Protein AF-A0AAX0L401-F1 (afdb_monomer_lite)

Structure (mmCIF, N/CA/C/O backbone):
data_AF-A0AAX0L401-F1
#
_entry.id   AF-A0AAX0L401-F1
#
loop_
_atom_site.group_PDB
_atom_site.id
_atom_site.type_symbol
_atom_site.label_atom_id
_atom_site.label_alt_id
_atom_site.label_comp_id
_atom_site.label_asym_id
_atom_site.label_entity_id
_atom_site.label_seq_id
_atom_site.pdbx_PDB_ins_code
_atom_site.Cartn_x
_atom_site.Cartn_y
_atom_site.Cartn_z
_atom_site.occupancy
_atom_site.B_iso_or_equiv
_atom_site.auth_seq_id
_atom_site.auth_comp_id
_atom_site.auth_asym_id
_atom_site.auth_atom_id
_atom_site.pdbx_PDB_model_num
ATOM 1 N N . MET A 1 1 ? -13.121 -10.269 16.872 1.00 66.88 1 MET A N 1
ATOM 2 C CA . MET A 1 1 ? -12.036 -11.147 16.377 1.00 66.88 1 MET A CA 1
ATOM 3 C C . MET A 1 1 ? -12.127 -11.342 14.868 1.00 66.88 1 MET A C 1
ATOM 5 O O . MET A 1 1 ? -11.140 -11.094 14.197 1.00 66.88 1 MET A O 1
ATOM 9 N N . GLU A 1 2 ? -13.307 -11.657 14.329 1.00 81.19 2 GLU A N 1
ATOM 10 C CA . GLU A 1 2 ? -13.556 -11.772 12.880 1.00 81.19 2 GLU A CA 1
ATOM 11 C C . GLU A 1 2 ? -13.119 -10.536 12.072 1.00 81.19 2 GLU A C 1
ATOM 13 O O . GLU A 1 2 ? -12.318 -10.671 11.160 1.00 81.19 2 GLU A O 1
ATOM 18 N N . ALA A 1 3 ? -13.507 -9.320 12.481 1.00 82.06 3 ALA A N 1
ATOM 19 C CA . ALA A 1 3 ? -13.086 -8.083 11.801 1.00 82.06 3 ALA A CA 1
ATOM 20 C C . ALA A 1 3 ? -11.557 -7.885 11.749 1.00 82.06 3 ALA A C 1
ATOM 22 O O . ALA A 1 3 ? -11.030 -7.320 10.798 1.00 82.06 3 ALA A O 1
ATOM 23 N N . LEU A 1 4 ? -10.841 -8.371 12.766 1.00 82.25 4 LEU A N 1
ATOM 24 C CA . LEU A 1 4 ? -9.385 -8.264 12.860 1.00 82.25 4 LEU A CA 1
ATOM 25 C C . LEU A 1 4 ? -8.712 -9.291 11.933 1.00 82.25 4 LEU A C 1
ATOM 27 O O . LEU A 1 4 ? -7.723 -8.978 11.276 1.00 82.25 4 LEU A O 1
ATOM 31 N N . ILE A 1 5 ? -9.285 -10.494 11.828 1.00 88.88 5 ILE A N 1
ATOM 32 C CA . ILE A 1 5 ? -8.853 -11.529 10.879 1.00 88.88 5 ILE A CA 1
ATOM 33 C C . ILE A 1 5 ? -9.108 -11.068 9.440 1.00 88.88 5 ILE A C 1
ATOM 35 O O . ILE A 1 5 ? -8.190 -11.129 8.628 1.00 88.88 5 ILE A O 1
ATOM 39 N N . SER A 1 6 ? -10.296 -10.536 9.136 1.00 89.38 6 SER A N 1
ATOM 40 C CA . SER A 1 6 ? -10.608 -9.990 7.809 1.00 89.38 6 SER A CA 1
ATOM 41 C C . SER A 1 6 ? -9.644 -8.873 7.410 1.00 89.38 6 SER A C 1
ATOM 43 O O . SER A 1 6 ? -9.161 -8.869 6.283 1.00 89.38 6 SER A O 1
ATOM 45 N N . GLN A 1 7 ? -9.286 -7.984 8.345 1.00 89.38 7 GLN A N 1
ATOM 46 C CA . GLN A 1 7 ? -8.298 -6.939 8.072 1.00 89.38 7 GLN A CA 1
ATOM 47 C C . GLN A 1 7 ? -6.908 -7.511 7.762 1.00 89.38 7 GLN A C 1
ATOM 49 O O . GLN A 1 7 ? -6.214 -6.998 6.890 1.00 89.38 7 GLN A O 1
ATOM 54 N N . ASN A 1 8 ? -6.489 -8.575 8.456 1.00 90.69 8 ASN A N 1
ATOM 55 C CA . ASN A 1 8 ? -5.214 -9.234 8.157 1.00 90.69 8 ASN A CA 1
ATOM 56 C C . ASN A 1 8 ? -5.229 -9.903 6.778 1.00 90.69 8 ASN A C 1
ATOM 58 O O . ASN A 1 8 ? -4.224 -9.846 6.078 1.00 90.69 8 ASN A O 1
ATOM 62 N N . ILE A 1 9 ? -6.351 -10.507 6.378 1.00 94.44 9 ILE A N 1
ATOM 63 C CA . ILE A 1 9 ? -6.505 -11.093 5.039 1.00 94.44 9 ILE A CA 1
ATOM 64 C C . ILE A 1 9 ? -6.341 -10.010 3.967 1.00 94.44 9 ILE A C 1
ATOM 66 O O . ILE A 1 9 ? -5.543 -10.193 3.055 1.00 94.44 9 ILE A O 1
ATOM 70 N N . GLU A 1 10 ? -7.008 -8.862 4.118 1.00 94.19 10 GLU A N 1
ATOM 71 C CA . GLU A 1 10 ? -6.906 -7.750 3.161 1.00 94.19 10 GLU A CA 1
ATOM 72 C C . GLU A 1 10 ? -5.461 -7.244 3.013 1.00 94.19 10 GLU A C 1
ATOM 74 O O . GLU A 1 10 ? -4.966 -7.089 1.896 1.00 94.19 10 GLU A O 1
ATOM 79 N N . VAL A 1 11 ? -4.743 -7.076 4.131 1.00 94.31 11 VAL A N 1
ATOM 80 C CA . VAL A 1 11 ? -3.330 -6.658 4.110 1.00 94.31 11 VAL A CA 1
ATOM 81 C C . VAL A 1 11 ? -2.450 -7.699 3.412 1.00 94.31 11 VAL A C 1
ATOM 83 O O . VAL A 1 11 ? -1.559 -7.342 2.642 1.00 94.31 11 VAL A O 1
ATOM 86 N N . LEU A 1 12 ? -2.678 -8.992 3.658 1.00 96.69 12 LEU A N 1
ATOM 87 C CA . LEU A 1 12 ? -1.917 -10.061 3.007 1.00 96.69 12 LEU A CA 1
ATOM 88 C C . LEU A 1 12 ? -2.187 -10.118 1.497 1.00 96.69 12 LEU A C 1
ATOM 90 O O . LEU A 1 12 ? -1.246 -10.296 0.721 1.00 96.69 12 LEU A O 1
ATOM 94 N N . ASP A 1 13 ? -3.434 -9.911 1.076 1.00 97.44 13 ASP A N 1
ATOM 95 C CA . ASP A 1 13 ? -3.801 -9.825 -0.340 1.00 97.44 13 ASP A CA 1
ATOM 96 C C . ASP A 1 13 ? -3.139 -8.618 -1.016 1.00 97.44 13 ASP A C 1
ATOM 98 O O . ASP A 1 13 ? -2.596 -8.743 -2.119 1.00 97.44 13 ASP A O 1
ATOM 102 N N . PHE A 1 14 ? -3.098 -7.468 -0.335 1.00 97.00 14 PHE A N 1
ATOM 103 C CA . PHE A 1 14 ? -2.344 -6.306 -0.798 1.00 97.00 14 PHE A CA 1
ATOM 104 C C . PHE A 1 14 ? -0.857 -6.633 -0.978 1.00 97.00 14 PHE A C 1
ATOM 106 O O . PHE A 1 14 ? -0.298 -6.359 -2.042 1.00 97.00 14 PHE A O 1
ATOM 113 N N . LEU A 1 15 ? -0.215 -7.235 0.030 1.00 97.31 15 LEU A N 1
ATOM 114 C CA . LEU A 1 15 ? 1.215 -7.557 -0.016 1.00 97.31 15 LEU A CA 1
ATOM 115 C C . LEU A 1 15 ? 1.534 -8.519 -1.161 1.00 97.31 15 LEU A C 1
ATOM 117 O O . LEU A 1 15 ? 2.512 -8.315 -1.882 1.00 97.31 15 LEU A O 1
ATOM 121 N N . LYS A 1 16 ? 0.686 -9.529 -1.372 1.00 97.94 16 LYS A N 1
ATOM 122 C CA . LYS A 1 16 ? 0.815 -10.459 -2.494 1.00 97.94 16 LYS A CA 1
ATOM 123 C C . LYS A 1 16 ? 0.719 -9.731 -3.835 1.00 97.94 16 LYS A C 1
ATOM 125 O O . LYS A 1 16 ? 1.625 -9.847 -4.657 1.00 97.94 16 LYS A O 1
ATOM 130 N N . ALA A 1 17 ? -0.336 -8.946 -4.041 1.00 96.75 17 ALA A N 1
ATOM 131 C CA . ALA A 1 17 ? -0.535 -8.218 -5.291 1.00 96.75 17 ALA A CA 1
ATOM 132 C C . ALA A 1 17 ? 0.580 -7.188 -5.546 1.00 96.75 17 ALA A C 1
ATOM 134 O O . ALA A 1 17 ? 0.970 -6.952 -6.691 1.00 96.75 17 ALA A O 1
ATOM 135 N N . ARG A 1 18 ? 1.113 -6.565 -4.486 1.00 96.06 18 ARG A N 1
ATOM 136 C CA . ARG A 1 18 ? 2.246 -5.644 -4.589 1.00 96.06 18 ARG A CA 1
ATOM 137 C C . ARG A 1 18 ? 3.514 -6.379 -5.004 1.00 96.06 18 ARG A C 1
ATOM 139 O O . ARG A 1 18 ? 4.197 -5.894 -5.902 1.00 96.06 18 ARG A O 1
ATOM 146 N N . PHE A 1 19 ? 3.792 -7.535 -4.411 1.00 96.00 19 PHE A N 1
ATOM 147 C CA . PHE A 1 19 ? 4.948 -8.353 -4.762 1.00 96.00 19 PHE A CA 1
ATOM 148 C C . PHE A 1 19 ? 4.909 -8.817 -6.225 1.00 96.00 19 PHE A C 1
ATOM 150 O O . PHE A 1 19 ? 5.907 -8.708 -6.930 1.00 96.00 19 PHE A O 1
ATOM 157 N N . GLU A 1 20 ? 3.751 -9.257 -6.721 1.00 97.00 20 GLU A N 1
ATOM 158 C CA . GLU A 1 20 ? 3.587 -9.650 -8.130 1.00 97.00 20 GLU A CA 1
ATOM 159 C C . GLU A 1 20 ? 3.917 -8.485 -9.087 1.00 97.00 20 GLU A C 1
ATOM 161 O O . GLU A 1 20 ? 4.659 -8.659 -10.055 1.00 97.00 20 GLU A O 1
ATOM 166 N N . ARG A 1 21 ? 3.460 -7.263 -8.771 1.00 94.56 21 ARG A N 1
ATOM 167 C CA . ARG A 1 21 ? 3.812 -6.052 -9.539 1.00 94.56 21 ARG A CA 1
ATOM 168 C C . ARG A 1 21 ? 5.292 -5.690 -9.443 1.00 94.56 21 ARG A C 1
ATOM 170 O O . ARG A 1 21 ? 5.859 -5.201 -10.418 1.00 94.56 21 ARG A O 1
ATOM 177 N N . ASP A 1 22 ? 5.915 -5.895 -8.281 1.00 94.19 22 ASP A N 1
ATOM 178 C CA . ASP A 1 22 ? 7.356 -5.679 -8.110 1.00 94.19 22 ASP A CA 1
ATOM 179 C C . ASP A 1 22 ? 8.155 -6.572 -9.042 1.00 94.19 22 ASP A C 1
ATOM 181 O O . ASP A 1 22 ? 9.045 -6.092 -9.741 1.00 94.19 22 ASP A O 1
ATOM 185 N N . GLN A 1 23 ? 7.802 -7.854 -9.096 1.00 96.25 23 GLN A N 1
ATOM 186 C CA . GLN A 1 23 ? 8.460 -8.804 -9.981 1.00 96.25 23 GLN A CA 1
ATOM 187 C C . GLN A 1 23 ? 8.312 -8.410 -11.452 1.00 96.25 23 GLN A C 1
ATOM 189 O O . GLN A 1 23 ? 9.302 -8.424 -12.182 1.00 96.25 23 GLN A O 1
ATOM 194 N N . GLU A 1 24 ? 7.113 -8.007 -11.881 1.00 95.19 24 GLU A N 1
ATOM 195 C CA . GLU A 1 24 ? 6.880 -7.531 -13.250 1.00 95.19 24 GLU A CA 1
ATOM 196 C C . GLU A 1 24 ? 7.761 -6.316 -13.582 1.00 95.19 24 GLU A C 1
ATOM 198 O O . GLU A 1 24 ? 8.409 -6.264 -14.628 1.00 95.19 24 GLU A O 1
ATOM 203 N N . MET A 1 25 ? 7.821 -5.338 -12.679 1.00 92.38 25 MET A N 1
ATOM 204 C CA . MET A 1 25 ? 8.560 -4.099 -12.907 1.00 92.38 25 MET A CA 1
ATOM 205 C C . MET A 1 25 ? 10.075 -4.301 -12.889 1.00 92.38 25 MET A C 1
ATOM 207 O O . MET A 1 25 ? 10.782 -3.700 -13.697 1.00 92.38 25 MET A O 1
ATOM 211 N N . VAL A 1 26 ? 10.569 -5.181 -12.016 1.00 92.50 26 VAL A N 1
ATOM 212 C CA . VAL A 1 26 ? 11.972 -5.612 -12.010 1.00 92.50 26 VAL A CA 1
ATOM 213 C C . VAL A 1 26 ? 12.311 -6.360 -13.299 1.00 92.50 26 VAL A C 1
ATOM 215 O O . VAL A 1 26 ? 13.369 -6.111 -13.868 1.00 92.50 26 VAL A O 1
ATOM 218 N N . GLY A 1 27 ? 11.411 -7.210 -13.803 1.00 95.44 27 GLY A N 1
ATOM 219 C CA . GLY A 1 27 ? 11.575 -7.858 -15.108 1.00 95.44 27 GLY A CA 1
ATOM 220 C C . GLY A 1 27 ? 11.721 -6.837 -16.237 1.00 95.44 27 GLY A C 1
ATOM 221 O O . GLY A 1 27 ? 12.694 -6.869 -16.983 1.00 95.44 27 GLY A O 1
ATOM 222 N N . ARG A 1 28 ? 10.826 -5.842 -16.287 1.00 95.12 28 ARG A N 1
ATOM 223 C CA . ARG A 1 28 ? 10.898 -4.743 -17.268 1.00 95.12 28 ARG A CA 1
ATOM 224 C C . ARG A 1 28 ? 12.198 -3.942 -17.172 1.00 95.12 28 ARG A C 1
ATOM 226 O O . ARG A 1 28 ? 12.728 -3.535 -18.197 1.00 95.12 28 ARG A O 1
ATOM 233 N N . LEU A 1 29 ? 12.696 -3.702 -15.959 1.00 93.75 29 LEU A N 1
ATOM 234 C CA . LEU A 1 29 ? 13.981 -3.034 -15.735 1.00 93.75 29 LEU A CA 1
ATOM 235 C C . LEU A 1 29 ? 15.167 -3.873 -16.219 1.00 93.75 29 LEU A C 1
ATOM 237 O O . LEU A 1 29 ? 16.113 -3.313 -16.760 1.00 93.75 29 LEU A O 1
ATOM 241 N N . ALA A 1 30 ? 15.124 -5.191 -16.020 1.00 94.62 30 ALA A N 1
ATOM 242 C CA . ALA A 1 30 ? 16.183 -6.100 -16.451 1.00 94.62 30 ALA A CA 1
ATOM 243 C C . ALA A 1 30 ? 16.271 -6.221 -17.982 1.00 94.62 30 ALA A C 1
ATOM 245 O O . ALA A 1 30 ? 17.368 -6.369 -18.517 1.00 94.62 30 ALA A O 1
ATOM 246 N N . ASP A 1 31 ? 15.132 -6.124 -18.670 1.00 97.00 31 ASP A N 1
ATOM 247 C CA . ASP A 1 31 ? 15.045 -6.241 -20.130 1.00 97.00 31 ASP A CA 1
ATOM 248 C C . ASP A 1 31 ? 15.298 -4.911 -20.873 1.00 97.00 31 ASP A C 1
ATOM 250 O O . ASP A 1 31 ? 15.463 -4.903 -22.096 1.00 97.00 31 ASP A O 1
ATOM 254 N N . GLU A 1 32 ? 15.327 -3.772 -20.170 1.00 97.38 32 GLU A N 1
ATOM 255 C CA . GLU A 1 32 ? 15.491 -2.452 -20.786 1.00 97.38 32 GLU A CA 1
ATOM 256 C C . GLU A 1 32 ? 16.971 -2.083 -20.967 1.00 97.38 32 GLU A C 1
ATOM 258 O O . GLU A 1 32 ? 17.715 -1.871 -20.010 1.00 97.38 32 GLU A O 1
ATOM 263 N N . ALA A 1 33 ? 17.390 -1.955 -22.228 1.00 95.50 33 ALA A N 1
ATOM 264 C CA . ALA A 1 33 ? 18.764 -1.623 -22.595 1.00 95.50 33 ALA A CA 1
ATOM 265 C C . ALA A 1 33 ? 19.028 -0.109 -22.658 1.00 95.50 33 ALA A C 1
ATOM 267 O O . ALA A 1 33 ? 20.187 0.305 -22.604 1.00 95.50 33 ALA A O 1
ATOM 268 N N . ASP A 1 34 ? 17.988 0.720 -22.802 1.00 97.50 34 AS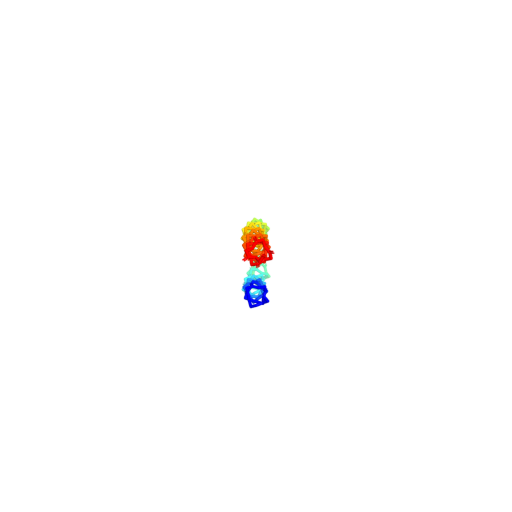P A N 1
ATOM 269 C CA . ASP A 1 34 ? 18.111 2.178 -22.826 1.00 97.50 34 ASP A CA 1
ATOM 270 C C . ASP A 1 34 ? 18.198 2.738 -21.391 1.00 97.50 34 ASP A C 1
ATOM 272 O O . ASP A 1 34 ? 17.207 2.701 -20.651 1.00 97.50 34 ASP A O 1
ATOM 276 N N . PRO A 1 35 ? 19.338 3.332 -20.984 1.00 94.31 35 PRO A N 1
ATOM 277 C CA . PRO A 1 35 ? 19.518 3.838 -19.626 1.00 94.31 35 PRO A CA 1
ATOM 278 C C . PRO A 1 35 ? 18.513 4.925 -19.231 1.00 94.31 35 PRO A C 1
ATOM 280 O O . PRO A 1 35 ? 18.147 5.023 -18.061 1.00 94.31 35 PRO A O 1
ATOM 283 N N . LEU A 1 36 ? 18.047 5.748 -20.178 1.00 96.50 36 LEU A N 1
ATOM 284 C CA . LEU A 1 36 ? 17.077 6.804 -19.876 1.00 96.50 36 LEU A CA 1
ATOM 285 C C . LEU A 1 36 ? 15.694 6.216 -19.594 1.00 96.50 36 LEU A C 1
ATOM 287 O O . LEU A 1 36 ? 15.009 6.666 -18.673 1.00 96.50 36 LEU A O 1
ATOM 291 N N . LYS A 1 37 ? 15.302 5.177 -20.337 1.00 96.44 37 LYS A N 1
ATOM 292 C CA . LYS A 1 37 ? 14.057 4.446 -20.073 1.00 96.44 37 LYS A CA 1
ATOM 293 C C . LYS A 1 37 ? 14.142 3.648 -18.781 1.00 96.44 37 LYS A C 1
ATOM 295 O O . LYS A 1 37 ? 13.206 3.710 -17.988 1.00 96.44 37 LYS A O 1
ATOM 300 N N . ALA A 1 38 ? 15.268 2.984 -18.522 1.00 96.50 38 ALA A N 1
ATOM 301 C CA . ALA A 1 38 ? 15.499 2.264 -17.275 1.00 96.50 38 ALA A CA 1
ATOM 302 C C . ALA A 1 38 ? 15.396 3.199 -16.056 1.00 96.50 38 ALA A C 1
ATOM 304 O O . ALA A 1 38 ? 14.726 2.873 -15.078 1.00 96.50 38 ALA A O 1
ATOM 305 N N . MET A 1 39 ? 15.964 4.409 -16.132 1.00 95.31 39 MET A N 1
ATOM 306 C CA . MET A 1 39 ? 15.816 5.420 -15.074 1.00 95.31 39 MET A CA 1
ATOM 307 C C . MET A 1 39 ? 14.363 5.884 -14.897 1.00 95.31 39 MET A C 1
ATOM 309 O O . MET A 1 39 ? 13.920 6.092 -13.767 1.00 95.31 39 MET A O 1
ATOM 313 N N . GLY A 1 40 ? 13.599 6.002 -15.988 1.00 95.88 40 GLY A N 1
ATOM 314 C CA . GLY A 1 40 ? 12.161 6.277 -15.932 1.00 95.88 40 GLY A CA 1
ATOM 315 C C . GLY A 1 40 ? 11.373 5.173 -15.218 1.00 95.88 40 GLY A C 1
ATOM 316 O O . GLY A 1 40 ? 10.602 5.465 -14.305 1.00 95.88 40 GLY A O 1
ATOM 317 N N . LEU A 1 41 ? 11.619 3.909 -15.576 1.00 95.56 41 LEU A N 1
ATOM 318 C CA . LEU A 1 41 ? 11.009 2.734 -14.937 1.00 95.56 41 LEU A CA 1
ATOM 319 C C . LEU A 1 41 ? 11.374 2.636 -13.449 1.00 95.56 41 LEU A C 1
ATOM 321 O O . LEU A 1 41 ? 10.5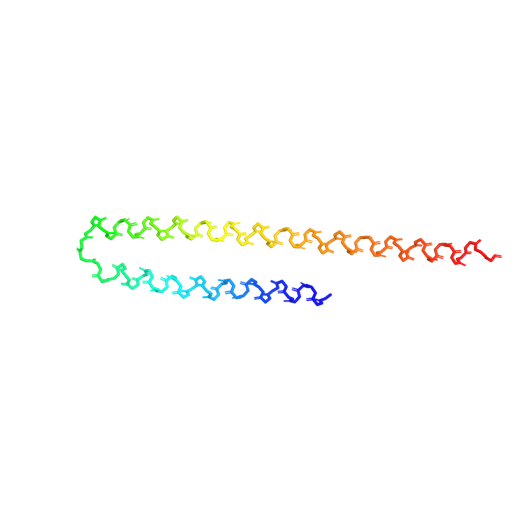26 2.318 -12.619 1.00 95.56 41 LEU A O 1
ATOM 325 N N . TRP A 1 42 ? 12.618 2.961 -13.098 1.00 94.38 42 TRP A N 1
ATOM 326 C CA . TRP A 1 42 ? 13.085 2.997 -11.713 1.00 94.38 42 TRP A CA 1
ATOM 327 C C . TRP A 1 42 ? 12.379 4.080 -10.887 1.00 94.38 42 TRP A C 1
ATOM 329 O O . TRP A 1 42 ? 11.987 3.847 -9.743 1.00 94.38 42 TRP A O 1
ATOM 339 N N . GLY A 1 43 ? 12.180 5.266 -11.466 1.00 95.38 43 GLY A N 1
ATOM 340 C CA . GLY A 1 43 ? 11.395 6.326 -10.835 1.00 95.38 43 GLY A CA 1
ATOM 341 C C . GLY A 1 43 ? 9.932 5.920 -10.643 1.00 95.38 43 GLY A C 1
ATOM 342 O O . GLY A 1 43 ? 9.383 6.073 -9.550 1.00 95.38 43 GLY A O 1
ATOM 343 N N . GLU A 1 44 ? 9.319 5.342 -11.681 1.00 94.25 44 GLU A N 1
ATOM 344 C CA . GLU A 1 44 ? 7.941 4.842 -11.637 1.00 94.25 44 GLU A CA 1
ATOM 345 C C . GLU A 1 44 ? 7.762 3.778 -10.544 1.00 94.25 44 GLU A C 1
ATOM 347 O O . GLU A 1 44 ? 6.778 3.824 -9.799 1.00 94.25 44 GLU A O 1
ATOM 352 N N . PHE A 1 45 ? 8.736 2.876 -10.394 1.00 93.88 45 PHE A N 1
ATOM 353 C CA . PHE A 1 45 ? 8.764 1.868 -9.339 1.00 93.88 45 PHE A CA 1
ATOM 354 C C . PHE A 1 45 ? 8.637 2.484 -7.953 1.00 93.88 45 PHE A C 1
ATOM 356 O O . PHE A 1 45 ? 7.735 2.124 -7.192 1.00 93.88 45 PHE A O 1
ATOM 363 N N . TRP A 1 46 ? 9.500 3.438 -7.612 1.00 94.38 46 TRP A N 1
ATOM 364 C CA . TRP A 1 46 ? 9.484 4.026 -6.274 1.00 94.38 46 TRP A CA 1
ATOM 365 C C . TRP A 1 46 ? 8.259 4.895 -6.033 1.00 94.38 46 TRP A C 1
ATOM 367 O O . TRP A 1 46 ? 7.685 4.843 -4.943 1.00 94.38 46 TRP A O 1
ATOM 377 N N . GLN A 1 47 ? 7.810 5.633 -7.049 1.00 95.19 47 GLN A N 1
ATOM 378 C CA . GLN A 1 47 ? 6.598 6.437 -6.950 1.00 95.19 47 GLN A CA 1
ATOM 379 C C . GLN A 1 47 ? 5.368 5.560 -6.683 1.00 95.19 47 GLN A C 1
ATOM 381 O O . GLN A 1 47 ? 4.598 5.843 -5.762 1.00 95.19 47 GLN A O 1
ATOM 386 N N . ARG A 1 48 ? 5.195 4.473 -7.446 1.00 93.88 48 ARG A N 1
ATOM 387 C CA . ARG A 1 48 ? 4.092 3.523 -7.240 1.00 93.88 48 ARG A CA 1
ATOM 388 C C . ARG A 1 48 ? 4.210 2.807 -5.902 1.00 93.88 48 ARG A C 1
ATOM 390 O O . ARG A 1 48 ? 3.224 2.731 -5.183 1.00 93.88 48 ARG A O 1
ATOM 397 N N . THR A 1 49 ? 5.410 2.358 -5.529 1.00 93.88 49 THR A N 1
ATOM 398 C CA . THR A 1 49 ? 5.668 1.729 -4.223 1.00 93.88 49 THR A CA 1
ATOM 399 C C . THR A 1 49 ? 5.195 2.618 -3.082 1.00 93.88 49 THR A C 1
ATOM 401 O O . THR A 1 49 ? 4.388 2.186 -2.263 1.00 93.88 49 THR A O 1
ATOM 404 N N . ALA A 1 50 ? 5.663 3.866 -3.045 1.00 94.62 50 ALA A N 1
ATOM 405 C CA . ALA A 1 50 ? 5.300 4.801 -1.991 1.00 94.62 50 ALA A CA 1
ATOM 406 C C . ALA A 1 50 ? 3.786 5.060 -1.954 1.00 94.62 50 ALA A C 1
ATOM 408 O O . ALA A 1 50 ? 3.188 5.037 -0.879 1.00 94.62 50 ALA A O 1
ATOM 409 N N . SER A 1 51 ? 3.162 5.260 -3.118 1.00 96.00 51 SER A N 1
ATOM 410 C CA . SER A 1 51 ? 1.724 5.522 -3.222 1.00 96.00 51 SER A CA 1
ATOM 411 C C . SER A 1 51 ? 0.865 4.340 -2.762 1.00 96.00 51 SER A C 1
ATOM 413 O O . SER A 1 51 ? -0.106 4.528 -2.026 1.00 96.00 51 SER A O 1
ATOM 415 N N . ASP A 1 52 ? 1.218 3.124 -3.177 1.00 95.50 52 ASP A N 1
ATOM 416 C CA . ASP A 1 52 ? 0.477 1.906 -2.848 1.00 95.50 52 ASP A CA 1
ATOM 417 C C . ASP A 1 52 ? 0.526 1.636 -1.338 1.00 95.50 52 ASP A C 1
ATOM 419 O O . ASP A 1 52 ? -0.517 1.453 -0.710 1.00 95.50 52 ASP A O 1
ATOM 423 N N . TYR A 1 53 ? 1.718 1.697 -0.732 1.00 95.56 53 TYR A N 1
ATOM 424 C CA . TYR A 1 53 ? 1.867 1.522 0.715 1.00 95.56 53 TYR A CA 1
ATOM 425 C C . TYR A 1 53 ? 1.186 2.638 1.511 1.00 95.56 53 TYR A C 1
ATOM 427 O O . TYR A 1 53 ? 0.540 2.351 2.515 1.00 95.56 53 TYR A O 1
ATOM 435 N N . ALA A 1 54 ? 1.277 3.900 1.079 1.00 95.75 54 ALA A N 1
ATOM 436 C CA . ALA A 1 54 ? 0.583 4.998 1.753 1.00 95.75 54 ALA A CA 1
ATOM 437 C C . ALA A 1 54 ? -0.941 4.793 1.749 1.00 95.75 54 ALA A C 1
ATOM 439 O O . ALA A 1 54 ? -1.602 4.992 2.771 1.00 95.75 54 ALA A O 1
ATOM 440 N N . THR A 1 55 ? -1.487 4.345 0.617 1.00 95.81 55 THR A N 1
ATOM 441 C CA . THR A 1 55 ? -2.916 4.048 0.476 1.00 95.81 55 THR A CA 1
ATOM 442 C C . THR A 1 55 ? -3.332 2.910 1.401 1.00 95.81 55 THR A C 1
ATOM 444 O O . THR A 1 55 ? -4.305 3.048 2.142 1.00 95.81 55 THR A O 1
ATOM 447 N N . GLU A 1 56 ? -2.586 1.805 1.398 1.00 95.38 56 GLU A N 1
ATOM 448 C CA . GLU A 1 56 ? -2.923 0.645 2.220 1.00 95.38 56 GLU A CA 1
ATOM 449 C C . GLU A 1 56 ? -2.806 0.947 3.718 1.00 95.38 56 GLU A C 1
ATOM 451 O O . GLU A 1 56 ? -3.697 0.614 4.497 1.00 95.38 56 GLU A O 1
ATOM 456 N N . MET A 1 57 ? -1.764 1.672 4.130 1.00 92.56 57 MET A N 1
ATOM 457 C CA . MET A 1 57 ? -1.609 2.091 5.523 1.00 92.56 57 MET A CA 1
ATOM 458 C C . MET A 1 57 ? -2.732 3.027 5.976 1.00 92.56 57 MET A C 1
ATOM 460 O O . MET A 1 57 ? -3.196 2.914 7.111 1.00 92.56 57 MET A O 1
ATOM 464 N N . SER A 1 58 ? -3.208 3.918 5.100 1.00 94.06 58 SER A N 1
ATOM 465 C CA . SER A 1 58 ? -4.364 4.764 5.403 1.00 94.06 58 SER A CA 1
ATOM 466 C C . SER A 1 58 ? -5.629 3.932 5.610 1.00 94.06 58 SER A C 1
ATOM 468 O O . SER A 1 58 ? -6.359 4.179 6.568 1.00 94.06 58 SER A O 1
ATOM 470 N N . LYS A 1 59 ? -5.883 2.933 4.754 1.00 92.88 59 LYS A N 1
ATOM 471 C CA . LYS A 1 59 ? -7.028 2.023 4.915 1.00 92.88 59 LYS A CA 1
ATOM 472 C C . LYS A 1 59 ? -6.944 1.251 6.226 1.00 92.88 59 LYS A C 1
ATOM 474 O O . LYS A 1 59 ? -7.907 1.242 6.988 1.00 92.88 59 LYS A O 1
ATOM 479 N N . LEU A 1 60 ? -5.780 0.668 6.516 1.00 91.69 60 LEU A N 1
ATOM 480 C CA . LEU A 1 60 ? -5.548 -0.085 7.743 1.00 91.69 60 LEU A CA 1
ATOM 481 C C . LEU A 1 60 ? -5.798 0.783 8.982 1.00 91.69 60 LEU A C 1
ATOM 483 O O . LEU A 1 60 ? -6.489 0.352 9.904 1.00 91.69 60 LEU A O 1
ATOM 487 N N . ALA A 1 61 ? -5.282 2.015 8.994 1.00 88.38 61 ALA A N 1
ATOM 488 C CA . ALA A 1 61 ? -5.511 2.957 10.084 1.00 88.38 61 ALA A CA 1
ATOM 489 C C . ALA A 1 61 ? -7.009 3.252 10.272 1.00 88.38 61 ALA A C 1
ATOM 491 O O . ALA A 1 61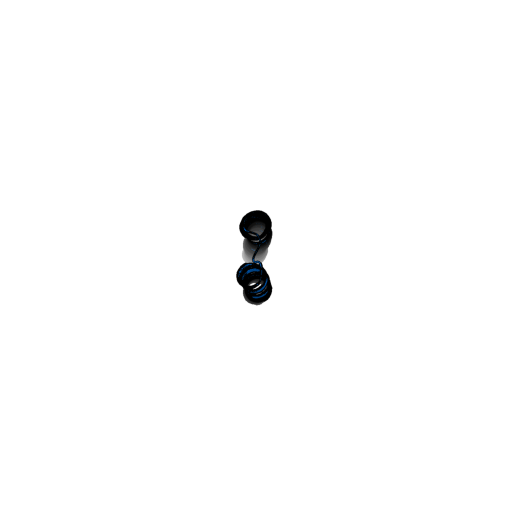 ? -7.516 3.147 11.388 1.00 88.38 61 ALA A O 1
ATOM 492 N N . THR A 1 62 ? -7.737 3.544 9.188 1.00 88.88 62 THR A N 1
ATOM 493 C CA . THR A 1 62 ? -9.186 3.794 9.234 1.00 88.88 62 THR A CA 1
ATOM 494 C C . THR A 1 62 ? -9.962 2.589 9.771 1.00 88.88 62 THR A C 1
ATOM 496 O O . THR A 1 62 ? -10.821 2.746 10.645 1.00 88.88 62 THR A O 1
ATOM 499 N N . SER A 1 63 ? -9.645 1.380 9.306 1.00 88.62 63 SER A N 1
ATOM 500 C CA . SER A 1 63 ? -10.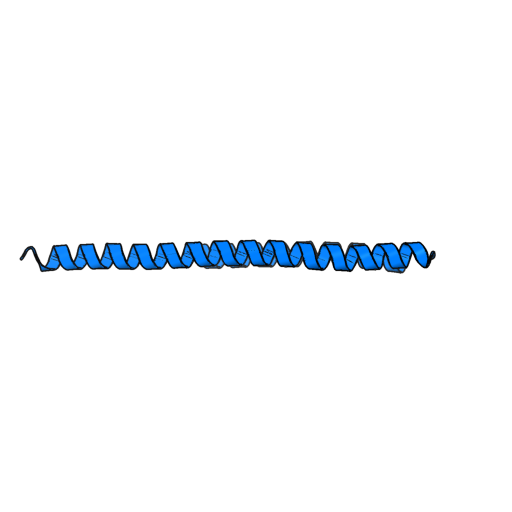284 0.152 9.781 1.00 88.62 63 SER A CA 1
ATOM 501 C C . SER A 1 63 ? -10.020 -0.103 11.263 1.00 88.62 63 SER A C 1
ATOM 503 O O . SER A 1 63 ? -10.945 -0.425 12.010 1.00 88.62 63 SER A O 1
ATOM 505 N N . MET A 1 64 ? -8.780 0.092 11.719 1.00 85.06 64 MET A N 1
ATOM 506 C CA . MET A 1 64 ? -8.411 -0.084 13.125 1.00 85.06 64 MET A CA 1
ATOM 507 C C . MET A 1 64 ? -9.114 0.922 14.039 1.00 85.06 64 MET A C 1
ATOM 509 O O . MET A 1 64 ? -9.607 0.530 15.099 1.00 85.06 64 MET A O 1
ATOM 513 N N . THR A 1 65 ? -9.244 2.183 13.616 1.00 85.81 65 THR A N 1
ATOM 514 C CA . THR A 1 65 ? -10.048 3.181 14.334 1.00 85.81 65 THR A CA 1
ATOM 515 C C . THR A 1 65 ? -11.506 2.738 14.443 1.00 85.81 65 THR A C 1
ATOM 517 O O . THR A 1 65 ? -12.058 2.745 15.541 1.00 85.81 65 THR A O 1
ATOM 520 N N . SER A 1 66 ? -12.114 2.247 13.356 1.00 84.38 66 SER A N 1
ATOM 521 C CA . SER A 1 66 ? -13.503 1.769 13.401 1.00 84.38 66 SER A CA 1
ATOM 522 C C . SER A 1 66 ? -13.686 0.558 14.324 1.00 84.38 66 SER A C 1
ATOM 524 O O . SER A 1 66 ? -14.687 0.466 15.038 1.00 84.38 66 SER A O 1
ATOM 526 N N . ILE A 1 67 ? -12.726 -0.374 14.347 1.00 84.25 67 ILE A N 1
ATOM 527 C CA . ILE A 1 67 ? -12.756 -1.524 15.262 1.00 84.25 67 ILE A CA 1
ATOM 528 C C . ILE A 1 67 ? -12.686 -1.048 16.719 1.00 84.25 67 ILE A C 1
ATOM 530 O O . ILE A 1 67 ? -13.473 -1.515 17.545 1.00 84.25 67 ILE A O 1
ATOM 534 N N . ALA A 1 68 ? -11.793 -0.106 17.029 1.00 83.44 68 ALA A N 1
ATOM 535 C CA . ALA A 1 68 ? -11.657 0.455 18.370 1.00 83.44 68 ALA A CA 1
ATOM 536 C C . ALA A 1 68 ? -12.934 1.188 18.818 1.00 83.44 68 ALA A C 1
ATOM 538 O O . ALA A 1 68 ? -13.433 0.936 19.913 1.00 83.44 68 ALA A O 1
ATOM 539 N N . GLU A 1 69 ? -13.517 2.023 17.956 1.00 86.75 69 GLU A N 1
ATOM 540 C CA . GLU A 1 69 ? -14.775 2.727 18.235 1.00 86.75 69 GLU A CA 1
ATOM 541 C C . GLU A 1 69 ? -15.934 1.762 18.511 1.00 86.75 69 GLU A C 1
ATOM 543 O O . GLU A 1 69 ? -16.710 1.966 19.446 1.00 86.75 69 GLU A O 1
ATOM 548 N N . A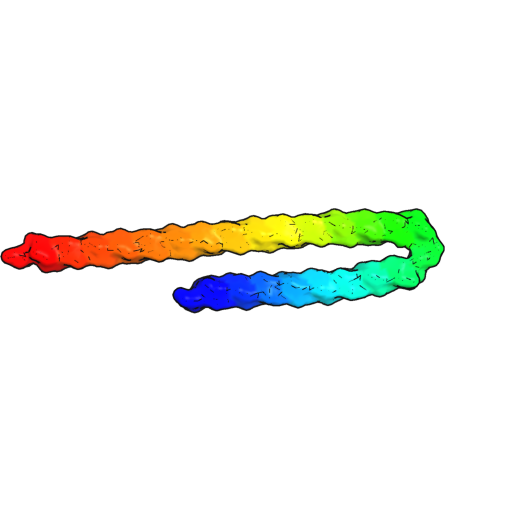RG A 1 70 ? -16.047 0.682 17.725 1.00 84.06 70 ARG A N 1
ATOM 549 C CA . ARG A 1 70 ? -17.066 -0.358 17.940 1.00 84.06 70 ARG A CA 1
ATOM 550 C C . ARG A 1 70 ? -16.871 -1.066 19.277 1.00 84.06 70 ARG A C 1
ATOM 552 O O . ARG A 1 70 ? -17.858 -1.312 19.967 1.00 84.06 70 ARG A O 1
ATOM 559 N N . ALA A 1 71 ? -15.629 -1.375 19.646 1.00 83.62 71 ALA A N 1
ATOM 560 C CA . ALA A 1 71 ? -15.319 -2.020 20.917 1.00 83.62 71 ALA A CA 1
ATOM 561 C C . ALA A 1 71 ? -15.667 -1.119 22.112 1.00 83.62 71 ALA A C 1
ATOM 563 O O . ALA A 1 71 ? -16.325 -1.581 23.042 1.00 83.62 71 ALA A O 1
ATOM 564 N N . VAL A 1 72 ? -15.299 0.167 22.058 1.00 84.88 72 VAL A N 1
ATOM 565 C CA . VAL A 1 72 ? -15.646 1.149 23.100 1.00 84.88 72 VAL A CA 1
ATOM 566 C C . VAL A 1 72 ? -17.159 1.273 23.238 1.00 84.88 72 VAL A C 1
ATOM 568 O O . VAL A 1 72 ? -17.676 1.126 24.341 1.00 84.88 72 VAL A O 1
ATOM 571 N N . ARG A 1 73 ? -17.879 1.472 22.126 1.00 84.94 73 ARG A N 1
ATOM 572 C CA . ARG A 1 73 ? -19.342 1.590 22.144 1.00 84.94 73 ARG A CA 1
ATOM 573 C C . ARG A 1 73 ? -20.012 0.351 22.741 1.00 84.94 73 ARG A C 1
ATOM 575 O O . ARG A 1 73 ? -20.870 0.498 23.600 1.00 84.94 73 ARG A O 1
ATOM 582 N N . THR A 1 74 ? -19.581 -0.845 22.338 1.00 84.88 74 THR A N 1
ATOM 583 C CA . THR A 1 74 ? -20.132 -2.109 22.861 1.00 84.88 74 THR A CA 1
ATOM 584 C C . THR A 1 74 ? -19.915 -2.217 24.372 1.00 84.88 74 THR A C 1
ATOM 586 O O . THR A 1 74 ? -20.851 -2.513 25.105 1.00 84.88 74 THR A O 1
ATOM 589 N N . ALA A 1 75 ? -18.711 -1.900 24.862 1.00 82.12 75 ALA A N 1
ATOM 590 C CA . ALA A 1 75 ? -18.416 -1.924 26.294 1.00 82.12 75 ALA A CA 1
ATOM 591 C C . ALA A 1 75 ? -19.244 -0.894 27.087 1.00 82.12 75 ALA A C 1
ATOM 593 O O . ALA A 1 75 ? -19.662 -1.173 28.211 1.00 82.12 75 ALA A O 1
ATOM 594 N N . THR A 1 76 ? -19.500 0.288 26.515 1.00 86.94 76 THR A N 1
ATOM 595 C CA . THR A 1 76 ? -20.380 1.297 27.123 1.00 86.94 76 THR A CA 1
ATOM 596 C C . THR A 1 76 ? -21.827 0.811 27.188 1.00 86.94 76 THR A C 1
ATOM 598 O O . THR A 1 76 ? -22.426 0.860 28.259 1.00 86.94 76 THR A O 1
ATOM 601 N N . GLU A 1 77 ? -22.370 0.292 26.085 1.00 88.56 77 GLU A N 1
ATOM 602 C CA . GLU A 1 77 ? -23.741 -0.233 26.015 1.00 88.56 77 GLU A CA 1
ATOM 603 C C . GLU A 1 77 ? -23.955 -1.402 26.993 1.00 88.56 77 GLU A C 1
ATOM 605 O O . GLU A 1 77 ? -24.949 -1.437 27.722 1.00 88.56 77 GLU A O 1
ATOM 610 N N . GLU A 1 78 ? -22.999 -2.333 27.072 1.00 85.19 78 GLU A N 1
ATOM 611 C CA . GLU A 1 78 ? -23.023 -3.434 28.041 1.00 85.19 78 GLU A CA 1
ATOM 612 C C . GLU A 1 78 ? -22.951 -2.922 29.489 1.00 85.19 78 GLU A C 1
ATOM 614 O O . GLU A 1 78 ? -23.703 -3.383 30.352 1.00 85.19 78 GLU A O 1
ATOM 619 N N . GLY A 1 79 ? -22.094 -1.934 29.762 1.00 81.75 79 GLY A N 1
ATOM 620 C CA . GLY A 1 79 ? -21.970 -1.311 31.080 1.00 81.75 79 GLY A CA 1
ATOM 621 C C . GLY A 1 79 ? -23.253 -0.610 31.536 1.00 81.75 79 GLY A C 1
ATOM 622 O O . GLY A 1 79 ? -23.681 -0.783 32.680 1.00 81.75 79 GLY A O 1
ATOM 623 N N . GLU A 1 80 ? -23.907 0.134 30.643 1.00 87.25 80 GLU A N 1
ATOM 624 C CA . GLU A 1 80 ? -25.194 0.787 30.904 1.00 87.25 80 GLU A CA 1
ATOM 625 C C . GLU A 1 80 ? -26.317 -0.231 31.136 1.00 87.25 80 GLU A C 1
ATOM 627 O O . GLU A 1 80 ? -27.125 -0.069 32.058 1.00 87.25 80 GLU A O 1
ATOM 632 N N . ALA A 1 81 ? -26.353 -1.311 30.350 1.00 86.06 81 ALA A N 1
ATOM 633 C CA . ALA A 1 81 ? -27.324 -2.388 30.518 1.00 86.06 81 ALA A CA 1
ATOM 634 C C . ALA A 1 81 ? -27.177 -3.082 31.881 1.00 86.06 81 ALA A C 1
ATOM 636 O O . ALA A 1 81 ? -28.177 -3.309 32.570 1.00 86.06 81 ALA A O 1
ATOM 637 N N . ILE A 1 82 ? -25.940 -3.361 32.307 1.00 83.69 82 ILE A N 1
ATOM 638 C CA . ILE A 1 82 ? -25.652 -3.920 33.633 1.00 83.69 82 ILE A CA 1
ATOM 639 C C . ILE A 1 82 ? -26.075 -2.930 34.719 1.00 83.69 82 ILE A C 1
ATOM 641 O O . ILE A 1 82 ? -26.840 -3.300 35.604 1.00 83.69 82 ILE A O 1
ATOM 645 N N . ALA A 1 83 ? -25.658 -1.662 34.641 1.00 83.62 83 ALA A N 1
ATOM 646 C CA . ALA A 1 83 ? -26.007 -0.646 35.635 1.00 83.62 83 ALA A CA 1
ATOM 647 C C . ALA A 1 83 ? -27.527 -0.489 35.805 1.00 83.62 83 ALA A C 1
ATOM 649 O O . ALA A 1 83 ? -28.022 -0.400 36.933 1.00 83.62 83 ALA A O 1
ATOM 650 N N . LYS A 1 84 ? -28.284 -0.520 34.703 1.00 82.06 84 LYS A N 1
ATOM 651 C CA . LYS A 1 84 ? -29.752 -0.486 34.707 1.00 82.06 84 LYS A CA 1
ATOM 652 C C . LYS A 1 84 ? -30.370 -1.743 35.329 1.00 82.06 84 LYS A C 1
ATOM 654 O O . LYS A 1 84 ? -31.359 -1.640 36.049 1.00 82.06 84 LYS A O 1
ATOM 659 N N . ALA A 1 85 ? -29.790 -2.920 35.095 1.00 80.94 85 ALA A N 1
ATOM 660 C CA . ALA A 1 85 ? -30.247 -4.170 35.702 1.00 80.94 85 ALA A CA 1
ATOM 661 C C . ALA A 1 85 ? -29.996 -4.216 37.222 1.00 80.94 85 ALA A C 1
ATOM 663 O O . ALA A 1 85 ? -30.812 -4.770 37.959 1.00 80.94 85 ALA A O 1
ATOM 664 N N . THR A 1 86 ? -28.904 -3.615 37.704 1.00 79.38 86 THR A N 1
ATOM 665 C CA . THR A 1 86 ? -28.557 -3.589 39.137 1.00 79.38 86 THR A CA 1
ATOM 666 C C . THR A 1 86 ? -29.286 -2.493 39.919 1.00 79.38 86 THR A C 1
ATOM 668 O O . THR A 1 86 ? -29.497 -2.655 41.114 1.00 79.38 86 THR A O 1
ATOM 671 N N . SER A 1 87 ? -29.685 -1.396 39.267 1.00 76.00 87 SER A N 1
ATOM 672 C CA . SER A 1 87 ? -30.425 -0.277 39.885 1.00 76.00 87 SER A CA 1
ATOM 673 C C . SER A 1 87 ? -31.951 -0.453 39.895 1.00 76.00 87 SER A C 1
ATOM 675 O O . SER A 1 87 ? -32.652 0.345 40.510 1.00 76.00 87 SER A O 1
ATOM 677 N N . GLY A 1 88 ? -32.472 -1.488 39.226 1.00 59.03 88 GLY A N 1
ATOM 678 C CA . GLY A 1 88 ? -33.898 -1.844 39.198 1.00 59.03 88 GLY A CA 1
ATOM 679 C C . GLY A 1 88 ? -34.345 -2.878 40.246 1.00 59.03 88 GLY A C 1
ATOM 680 O O . GLY A 1 88 ? -35.465 -3.377 40.139 1.00 59.03 88 GLY A O 1
ATOM 681 N N . LYS A 1 89 ? -33.489 -3.228 41.215 1.00 48.34 89 LYS A N 1
ATOM 682 C CA . LYS A 1 89 ? -33.824 -3.999 42.428 1.00 48.34 89 LYS A CA 1
ATOM 683 C C . LYS A 1 89 ? -33.812 -3.078 43.639 1.00 48.34 89 LYS A C 1
ATOM 685 O O . LYS A 1 89 ? -34.654 -3.314 44.531 1.00 48.34 89 LYS A O 1
#

Foldseek 3Di:
DVLVVVLVVVVVVLVVVLVVVVVVLVVVLVPDPDPVVNVVSVVVNVVCVVVSVVVSVVVSVVSVVVVVVVVVVVVVVVVVVVVVVVVVD

Secondary structure (DSSP, 8-state):
-HHHHHHHHHHHHHHHHHHHHHHHHHHHHHH---HHHHHHHHHHHHHHHHHHHHHHHHHHHHHHHHHHHHHHHHHHHHHHHHHHHHHT-

pLDDT: mean 90.02, std 8.21, range [48.34, 97.94]

Sequence (89 aa):
MEALISQNIEVLDFLKARFERDQEMVGRLADEADPLKAMGLWGEFWQRTASDYATEMSKLATSMTSIAERAVRTATEEGEAIAKATSGK

Radius of gyration: 23.05 Å; chains: 1; bounding box: 53×19×65 Å

=== Feature glossary ===
Key to the feature types in this record:

— What the protein is —

Primary structure: the covalent order of the twenty standard amino acids along the backbone. Two proteins with the same sequence will (almost always) fold to the same structure; two with 30% identity often share a fold but not the details.

Database cross-references. InterPro integrates a dozen domain/family signature databases into unified entries with residue-range hits. GO terms attach function/process/location labels with evidence codes. CATH codes position the fold in a four-level structural taxonomy. Organism is the NCBI-taxonomy species name.

— Where its atoms are —

The mmCIF block holds the 3D Cartesian coordinates of each backbone atom (N, Cα, C, O) in ångströms. mmCIF is the PDB's canonical archive format — a tagged-loop text representation of the atomic model.

Six rendered views show the 3D structure from the faces of a cube —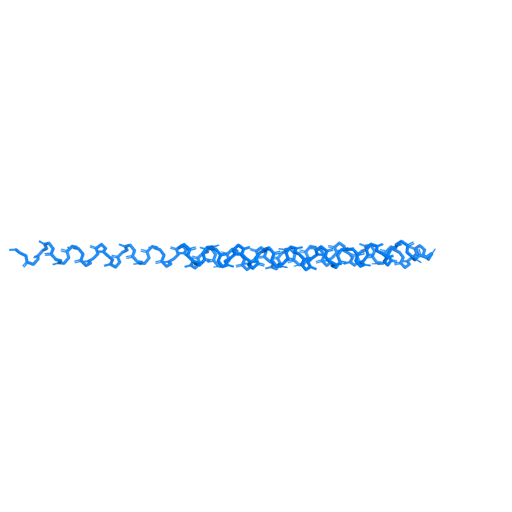 i.e. along ±x, ±y, ±z. Rendering representation is drawn randomly per protein from cartoon (secondary-structure ribbons), sticks (backbone bonds), or molecular surface; coloring is either N→C rainbow (blue at the N-terminus through red at the C-terminus) or one color per chain.

— Local backbone conformation —

DSSP 8-state secondary structure assigns each residue one of H (α-helix), G (3₁₀-helix), I (π-helix), E (extended β-strand), B (isolated β-bridge), T (hydrogen-bonded turn), S (bend), or '-' (coil). The assignment is computed from backbone hydrogen-bond geometry via the Kabsch–Sander algorithm.

P-SEA three-state annotation labels each residue as helix, strand, or coil based purely on the geometry of the Cα trace. It serves as a fallback when the full backbone (and thus DSSP) is unavailable.

The φ/ψ torsion pair specifies the backbone conformation at each residue. φ rotates about the N–Cα bond, ψ about the Cα–C bond. Steric clashes forbid most of the (φ, ψ) plane — the allowed regions (α-helix basin, β-sheet basin, left-handed helix) are the Ramachandran-allowed regions.

— Global shape and packing —

The geometric summary reports three shape descriptors. Rg (radius of gyration) measures how spread out the Cα atoms are about their centre of mass; compact globular proteins have small Rg, elongated or unfolded ones large. Cα contacts (<8 Å, |i−j|>4) count long-range residue pairs in spatial proximity — high for tightly packed folds, near zero for rods or random coil. The bounding-box extents give the protein's footprint along x, y, z in Å.

Accessible surface area quantifies burial. A residue with SASA near zero is packed into the hydrophobic core; one with SASA >100 Å² sits on the surface. Computed here via the Shrake–Rupley numerical algorithm with a 1.4 Å probe.

Plot images: a contact map (which residues are close in 3D, as an N×N binary image), a Ramachandran scatter (backbone torsion angles, revealing secondary-structure composition at a glance), and — for AlphaFold structures — a PAE heatmap (pairwise prediction confidence).

— Structural neighborhood —

The Foldseek 3Di string encodes local tertiary geometry as a 20-letter alphabet — one character per residue — derived from the relative positions of nearby Cα atoms. Unlike the amino-acid sequence, 3Di is a direct function of the 3D structure, so two proteins with the same fold have similar 3Di strings even at low sequence identity.

Nearest PDB neighbors are the top structural matches found by Foldseek when searching this structure against the entire Protein Data Bank. Each hit reports a TM-score (0 to 1; >0.5 almost always implies the same fold) and an E-value. These are *structural* homologs — they may share no detectable sequence similarity.

— Confidence and disorder —

For AlphaFold models, the B-factor field carries pLDDT — the model's own estimate of local accuracy on a 0–100 scale. Regions with pLDDT<50 should be treated as essentially unmodeled; they often correspond to intrinsically disordered segments.

B-factor (Debye–Waller factor) reflects atomic displacement in the crystal lattice. It is an experimental observable (units Å²), not a prediction; low values mean the atom is pinned down, high values mean it moves or is heterogeneous across the crystal.

Predicted aligned error is AlphaFold's pairwise confidence. Unlike pLDDT (per-residue), PAE is per-residue-pair and captures whether two parts of the structure are correctly placed relative to each other. Units are ångströms of expected positional error.